Protein AF-A0A0B4SX54-F1 (afdb_monomer)

Structure (mmCIF, N/CA/C/O backbone):
data_AF-A0A0B4SX54-F1
#
_entry.id   AF-A0A0B4SX54-F1
#
loop_
_atom_site.group_PDB
_atom_site.id
_atom_site.type_symbol
_atom_site.label_atom_id
_atom_site.label_alt_id
_atom_site.label_comp_id
_atom_site.label_asym_id
_atom_site.label_entity_id
_atom_site.label_seq_id
_atom_site.pdbx_PDB_ins_code
_atom_site.Cartn_x
_atom_site.Cartn_y
_atom_site.Cartn_z
_atom_site.occupancy
_atom_site.B_iso_or_equiv
_atom_site.auth_seq_id
_atom_site.auth_comp_id
_atom_site.auth_asym_id
_atom_site.auth_atom_id
_atom_site.pdbx_PDB_model_num
ATOM 1 N N . PHE A 1 1 ? 3.854 -3.147 -2.833 1.00 95.88 1 PHE A N 1
ATOM 2 C CA . PHE A 1 1 ? 4.648 -2.202 -3.636 1.00 95.88 1 PHE A CA 1
ATOM 3 C C . PHE A 1 1 ? 4.169 -2.273 -5.075 1.00 95.88 1 PHE A C 1
ATOM 5 O O . PHE A 1 1 ? 3.770 -3.350 -5.508 1.00 95.88 1 PHE A O 1
ATOM 12 N N . LEU A 1 2 ? 4.162 -1.141 -5.769 1.00 96.00 2 LEU A N 1
ATOM 13 C CA . LEU A 1 2 ? 3.804 -0.997 -7.173 1.00 96.00 2 LEU A CA 1
ATOM 14 C C . LEU A 1 2 ? 4.916 -0.188 -7.859 1.00 96.00 2 LEU A C 1
ATOM 16 O O . LEU A 1 2 ? 5.017 1.002 -7.564 1.00 96.00 2 LEU A O 1
ATOM 20 N N . PRO A 1 3 ? 5.737 -0.783 -8.742 1.00 95.81 3 PRO A N 1
ATOM 21 C CA . PRO A 1 3 ? 6.747 -0.028 -9.481 1.00 95.81 3 PRO A CA 1
ATOM 22 C C . PRO A 1 3 ? 6.090 1.009 -10.399 1.00 95.81 3 PRO A C 1
ATOM 24 O O . PRO A 1 3 ? 4.997 0.775 -10.926 1.00 95.81 3 PRO A O 1
ATOM 27 N N . ARG A 1 4 ? 6.753 2.153 -10.597 1.00 94.00 4 ARG A N 1
ATOM 28 C CA . ARG A 1 4 ? 6.263 3.235 -11.464 1.00 94.00 4 ARG A CA 1
ATOM 29 C C . ARG A 1 4 ? 6.215 2.821 -12.934 1.00 94.00 4 ARG A C 1
ATOM 31 O O . ARG A 1 4 ? 5.231 3.099 -13.617 1.00 94.00 4 ARG A O 1
ATOM 38 N N . ASP A 1 5 ? 7.262 2.142 -13.392 1.00 90.00 5 ASP A N 1
ATOM 39 C CA . ASP A 1 5 ? 7.377 1.560 -14.728 1.00 90.00 5 ASP A CA 1
ATOM 40 C C . ASP A 1 5 ? 7.995 0.152 -14.626 1.00 90.00 5 ASP A C 1
ATOM 42 O O . ASP A 1 5 ? 8.848 -0.069 -13.762 1.00 90.00 5 ASP A O 1
ATOM 46 N N . PRO A 1 6 ? 7.615 -0.809 -15.491 1.00 84.06 6 PRO A N 1
ATOM 47 C CA . PRO A 1 6 ? 8.254 -2.126 -15.541 1.00 84.06 6 PRO A CA 1
ATOM 48 C C . PRO A 1 6 ? 9.768 -2.090 -15.788 1.00 84.06 6 PRO A C 1
ATOM 50 O O . PRO A 1 6 ? 10.451 -3.055 -15.463 1.00 84.06 6 PRO A O 1
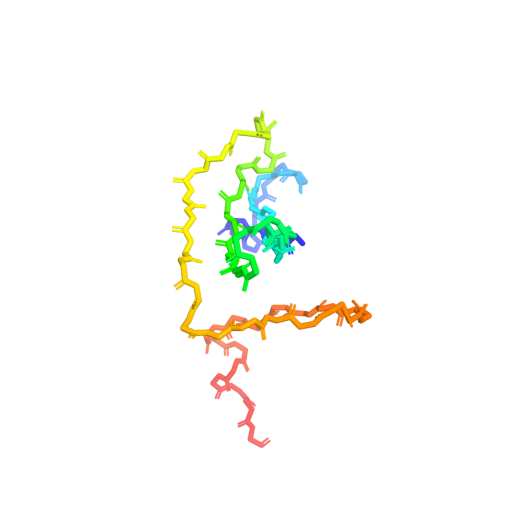ATOM 53 N N . ASN A 1 7 ? 10.274 -1.008 -16.383 1.00 87.69 7 ASN A N 1
ATOM 54 C CA . ASN A 1 7 ? 11.685 -0.798 -16.691 1.00 87.69 7 ASN A CA 1
ATOM 55 C C . ASN A 1 7 ? 12.332 0.229 -15.757 1.00 87.69 7 ASN A C 1
ATOM 57 O O . ASN A 1 7 ? 13.326 0.843 -16.145 1.00 87.69 7 ASN A O 1
ATOM 61 N N . SER A 1 8 ? 11.758 0.484 -14.577 1.00 88.00 8 SER A N 1
ATOM 62 C CA . SER A 1 8 ? 12.384 1.433 -13.663 1.00 88.00 8 SER A CA 1
ATOM 63 C C . SER A 1 8 ? 13.776 0.951 -13.245 1.00 88.00 8 SER A C 1
ATOM 65 O O . SER A 1 8 ? 13.969 -0.223 -12.926 1.00 88.00 8 SER A O 1
ATOM 67 N N . GLU A 1 9 ? 14.752 1.859 -13.293 1.00 89.12 9 GLU A N 1
ATOM 68 C CA . GLU A 1 9 ? 16.154 1.540 -13.006 1.00 89.12 9 GLU A CA 1
ATOM 69 C C . GLU A 1 9 ? 16.436 1.440 -11.502 1.00 89.12 9 GLU A C 1
ATOM 71 O O . GLU A 1 9 ? 17.324 0.692 -11.092 1.00 89.12 9 GLU A O 1
ATOM 76 N N . ASN A 1 10 ? 15.672 2.165 -10.678 1.00 94.44 10 ASN A N 1
ATOM 77 C CA . ASN A 1 10 ? 15.795 2.132 -9.224 1.00 94.44 10 ASN A CA 1
ATOM 78 C C . ASN A 1 10 ? 14.758 1.166 -8.639 1.00 94.44 10 ASN A C 1
ATOM 80 O O . ASN A 1 10 ? 13.573 1.257 -8.957 1.00 94.44 10 ASN A O 1
ATOM 84 N N . GLU A 1 11 ? 15.196 0.267 -7.753 1.00 93.31 11 GLU A N 1
ATOM 85 C CA . GLU A 1 11 ? 14.341 -0.760 -7.132 1.00 93.31 11 GLU A CA 1
ATOM 86 C C . GLU A 1 11 ? 13.117 -0.166 -6.409 1.00 93.31 11 GLU A C 1
ATOM 88 O O . GLU A 1 11 ? 12.043 -0.769 -6.385 1.00 93.31 11 GLU A O 1
ATOM 93 N N . ASP A 1 12 ? 13.272 1.028 -5.840 1.00 96.00 12 ASP A N 1
ATOM 94 C CA . ASP A 1 12 ? 12.290 1.723 -5.015 1.00 96.00 12 ASP A CA 1
ATOM 95 C C . ASP A 1 12 ? 11.488 2.799 -5.766 1.00 96.00 12 ASP A C 1
ATOM 97 O O . ASP A 1 12 ? 10.641 3.455 -5.156 1.00 96.00 12 ASP A O 1
ATOM 101 N N . ASP A 1 13 ? 11.688 2.982 -7.077 1.00 96.56 13 ASP A N 1
ATOM 102 C CA . ASP A 1 13 ? 10.902 3.941 -7.860 1.00 96.56 13 ASP A CA 1
ATOM 103 C C . ASP A 1 13 ? 9.491 3.400 -8.124 1.00 96.56 13 ASP A C 1
ATOM 105 O O . ASP A 1 13 ? 9.192 2.646 -9.059 1.00 96.56 13 ASP A O 1
ATOM 109 N N . GLY A 1 14 ? 8.587 3.793 -7.235 1.00 97.00 14 GLY A N 1
ATOM 110 C CA . GLY A 1 14 ? 7.210 3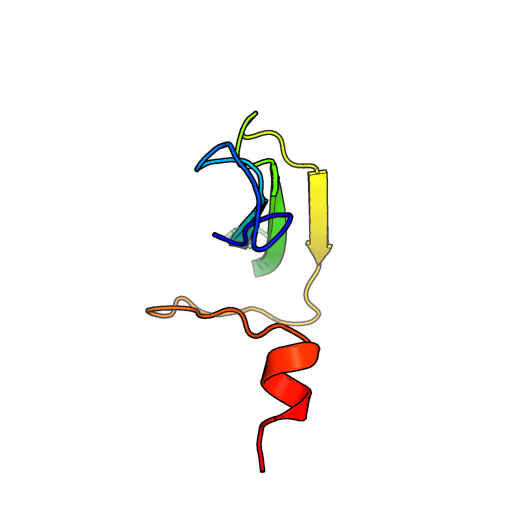.351 -7.255 1.00 97.00 14 GLY A CA 1
ATOM 111 C C . GLY A 1 14 ? 6.411 3.857 -6.069 1.00 97.00 14 GLY A C 1
ATOM 112 O O . GLY A 1 14 ? 6.666 4.922 -5.504 1.00 97.00 14 GLY A O 1
ATOM 113 N N . TYR A 1 15 ? 5.408 3.066 -5.707 1.00 98.19 15 TYR A N 1
ATOM 114 C CA . TYR A 1 15 ? 4.402 3.426 -4.724 1.00 98.19 15 TYR A CA 1
ATOM 115 C C . TYR A 1 15 ? 4.130 2.287 -3.746 1.00 98.19 15 TYR A C 1
ATOM 117 O O . TYR A 1 15 ? 4.084 1.101 -4.098 1.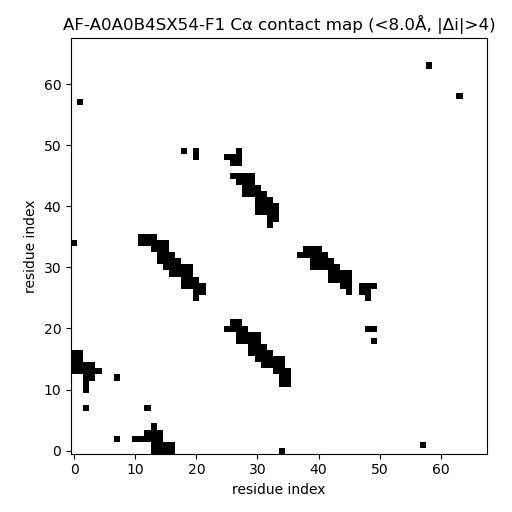00 98.19 15 TYR A O 1
ATOM 125 N N . ILE A 1 16 ? 3.876 2.652 -2.496 1.00 98.38 16 ILE A N 1
ATOM 126 C CA . ILE A 1 16 ? 3.325 1.758 -1.483 1.00 98.38 16 ILE A CA 1
ATOM 127 C C . ILE A 1 16 ? 1.826 2.036 -1.397 1.00 98.38 16 ILE A C 1
ATOM 129 O O . ILE A 1 16 ? 1.397 3.171 -1.204 1.00 98.38 16 ILE A O 1
ATOM 133 N N . LEU A 1 17 ? 1.036 0.975 -1.549 1.00 98.44 17 LEU A N 1
ATOM 134 C CA . LEU A 1 17 ? -0.410 0.991 -1.366 1.00 98.44 17 LEU A CA 1
ATOM 135 C C . LEU A 1 17 ? -0.723 0.306 -0.038 1.00 98.44 17 LEU A C 1
ATOM 137 O O . LEU A 1 17 ? -0.331 -0.848 0.154 1.00 98.44 17 LEU A O 1
ATOM 141 N N . ALA A 1 18 ? -1.417 0.999 0.862 1.00 98.06 18 ALA A N 1
ATOM 142 C CA . ALA A 1 18 ? -1.735 0.475 2.187 1.00 98.06 18 ALA A CA 1
ATOM 143 C C . ALA A 1 18 ? -3.166 0.820 2.606 1.00 98.06 18 ALA A C 1
ATOM 145 O O . ALA A 1 18 ? -3.579 1.978 2.552 1.00 98.06 18 ALA A O 1
ATOM 146 N N . PHE A 1 19 ? -3.913 -0.183 3.070 1.00 98.25 19 PHE A N 1
ATOM 147 C CA . PHE A 1 19 ? -5.163 0.063 3.779 1.00 98.25 19 PHE A CA 1
ATOM 148 C C . PHE A 1 19 ? -4.859 0.500 5.210 1.00 98.25 19 PHE A C 1
ATOM 150 O O . PHE A 1 19 ? -4.175 -0.209 5.947 1.00 98.25 19 PHE A O 1
ATOM 157 N N . VAL A 1 20 ? -5.399 1.648 5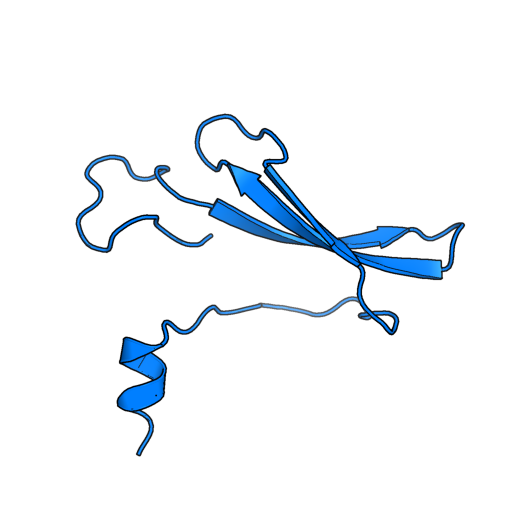.606 1.00 97.94 20 VAL A N 1
ATOM 158 C CA . VAL A 1 20 ? -5.274 2.206 6.954 1.00 97.94 20 VAL A CA 1
ATOM 159 C C . VAL A 1 20 ? -6.646 2.219 7.611 1.00 97.94 20 VAL A C 1
ATOM 161 O O . VAL A 1 20 ? -7.645 2.565 6.981 1.00 97.94 20 VAL A O 1
ATOM 164 N N . HIS A 1 21 ? -6.698 1.829 8.883 1.00 98.06 21 HIS A N 1
ATOM 165 C CA . HIS A 1 21 ? -7.907 1.868 9.694 1.00 98.06 21 HIS A CA 1
ATOM 166 C C . HIS A 1 21 ? -7.757 2.901 10.812 1.00 98.06 21 HIS A C 1
ATOM 168 O O . HIS A 1 21 ? -6.880 2.775 11.661 1.00 98.06 21 HIS A O 1
ATOM 174 N N . ASP A 1 22 ? -8.637 3.903 10.825 1.00 97.50 22 ASP A N 1
ATOM 175 C CA . ASP A 1 22 ? -8.823 4.775 11.984 1.00 97.50 22 ASP A CA 1
ATOM 176 C C . ASP A 1 22 ? -9.799 4.094 12.951 1.00 97.50 22 ASP A C 1
ATOM 178 O O . ASP A 1 22 ? -11.004 4.019 12.689 1.00 97.50 22 ASP A O 1
ATOM 182 N N . GLU A 1 23 ? -9.274 3.590 14.068 1.00 96.56 23 GLU A N 1
ATOM 183 C CA . GLU A 1 23 ? -10.050 2.888 15.095 1.00 96.56 23 GLU A CA 1
ATOM 184 C C . GLU A 1 23 ? -11.036 3.807 15.826 1.00 96.56 23 GLU A C 1
ATOM 186 O O . GLU A 1 23 ? -12.107 3.358 16.232 1.00 96.56 23 GLU A O 1
ATOM 191 N N . LYS A 1 24 ? -10.716 5.101 15.970 1.00 97.25 24 LYS A N 1
ATOM 192 C CA . LYS A 1 24 ? -11.581 6.064 16.667 1.00 97.25 24 LYS A CA 1
ATOM 193 C C . LYS A 1 24 ? -12.761 6.466 15.795 1.00 97.25 24 LYS A C 1
ATOM 195 O O . LYS A 1 24 ? -13.891 6.518 16.272 1.00 97.25 24 LYS A O 1
ATOM 200 N N . ALA A 1 25 ? -12.499 6.765 14.523 1.00 95.94 25 ALA A N 1
ATOM 201 C CA . ALA A 1 25 ? -13.537 7.152 13.570 1.00 95.94 25 ALA A CA 1
ATOM 202 C C . ALA A 1 25 ? -14.266 5.951 12.948 1.00 95.94 25 ALA A C 1
ATOM 204 O O . ALA A 1 25 ? -15.285 6.135 12.281 1.00 95.94 25 ALA A O 1
ATOM 205 N N . TRP A 1 26 ? -13.736 4.741 13.140 1.00 95.88 26 TRP A N 1
ATOM 206 C CA . TRP A 1 26 ? -14.201 3.495 12.535 1.00 95.88 26 TRP A CA 1
ATOM 207 C C . TRP A 1 26 ? -14.256 3.538 10.998 1.00 95.88 26 TRP A C 1
ATOM 209 O O . TRP A 1 26 ? -15.164 2.997 10.362 1.00 95.88 26 TRP A O 1
ATOM 219 N N . LYS A 1 27 ? -13.272 4.206 10.385 1.00 97.31 27 LYS A N 1
ATOM 220 C CA . LYS A 1 27 ? -13.173 4.406 8.931 1.00 97.31 27 LYS A CA 1
ATOM 221 C C . LYS A 1 27 ? -11.923 3.744 8.368 1.00 97.31 27 LYS A C 1
ATOM 223 O O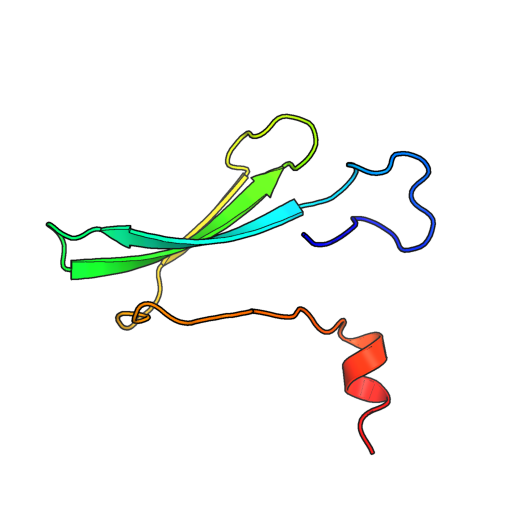 . LYS A 1 27 ? -10.979 3.451 9.103 1.00 97.31 27 LYS A O 1
ATOM 228 N N . SER A 1 28 ? -11.942 3.498 7.062 1.00 98.38 28 SER A N 1
ATOM 229 C CA . SER A 1 28 ? -10.801 2.960 6.329 1.00 98.38 28 SER A CA 1
ATOM 230 C C . SER A 1 28 ? -10.436 3.863 5.160 1.00 98.38 28 SER A C 1
ATOM 232 O O . SER A 1 28 ? -11.308 4.442 4.506 1.00 98.38 28 SER A O 1
ATOM 234 N N . GLU A 1 29 ? -9.143 3.942 4.889 1.00 98.44 29 GLU A N 1
ATOM 235 C CA . GLU A 1 29 ? -8.575 4.666 3.759 1.00 98.44 29 GLU A CA 1
ATOM 236 C C . GLU A 1 29 ? -7.598 3.761 3.007 1.00 98.44 29 GLU A C 1
ATOM 238 O O . GLU A 1 29 ? -6.985 2.874 3.602 1.00 98.44 29 GLU A O 1
ATOM 243 N N . LEU A 1 30 ? -7.449 3.981 1.703 1.00 98.56 30 LEU A N 1
ATOM 244 C CA . LEU A 1 30 ? -6.315 3.478 0.934 1.00 98.56 30 LEU A CA 1
ATOM 245 C C . LEU A 1 30 ? -5.326 4.628 0.757 1.00 98.56 30 LEU A C 1
ATOM 247 O O . LEU A 1 30 ? -5.644 5.618 0.100 1.00 98.56 30 LEU A O 1
ATOM 251 N N . GLN A 1 31 ? -4.141 4.493 1.336 1.00 98.62 31 GLN A N 1
ATOM 252 C CA . GLN A 1 31 ? -3.068 5.468 1.208 1.00 98.62 31 GLN A CA 1
ATOM 253 C C . GLN A 1 31 ? -2.108 5.077 0.086 1.00 98.62 31 GLN A C 1
ATOM 255 O O . GLN A 1 31 ? -1.793 3.897 -0.091 1.00 98.62 31 GLN A O 1
ATOM 260 N N . ILE A 1 32 ? -1.659 6.090 -0.654 1.00 98.62 32 ILE A N 1
ATOM 261 C CA . ILE A 1 32 ? -0.642 6.003 -1.699 1.00 98.62 32 ILE A CA 1
ATOM 262 C C . ILE A 1 32 ? 0.559 6.808 -1.219 1.00 98.62 32 ILE A C 1
ATOM 264 O O . ILE A 1 32 ? 0.477 8.025 -1.046 1.00 98.62 32 ILE A O 1
ATOM 268 N N . VAL A 1 33 ? 1.661 6.109 -0.986 1.00 98.75 33 VAL A N 1
ATOM 269 C CA . VAL A 1 33 ? 2.899 6.672 -0.447 1.00 98.75 33 VAL A CA 1
ATOM 270 C C . VAL A 1 33 ? 3.989 6.535 -1.501 1.00 98.75 33 VAL A C 1
ATOM 272 O O . VAL A 1 33 ? 4.118 5.472 -2.114 1.00 98.75 33 VAL A O 1
ATOM 275 N N . ASN A 1 34 ? 4.768 7.592 -1.712 1.00 98.25 34 ASN A N 1
ATOM 276 C CA . ASN A 1 34 ? 5.955 7.548 -2.556 1.00 98.25 34 ASN A CA 1
ATOM 277 C C . ASN A 1 34 ? 6.964 6.562 -1.955 1.00 98.25 34 ASN A C 1
ATOM 279 O O . ASN A 1 34 ? 7.346 6.706 -0.795 1.00 98.25 34 ASN A O 1
ATOM 283 N N . ALA A 1 35 ? 7.382 5.545 -2.704 1.00 97.81 35 ALA A N 1
ATOM 284 C CA . ALA A 1 35 ? 8.241 4.504 -2.146 1.00 97.81 35 ALA A CA 1
ATOM 285 C C . ALA A 1 35 ? 9.692 4.965 -1.908 1.00 97.81 35 ALA A C 1
ATOM 287 O O . ALA A 1 35 ? 10.338 4.427 -1.013 1.00 97.81 35 ALA A O 1
ATOM 288 N N . THR A 1 36 ? 10.166 5.988 -2.626 1.00 97.25 36 THR A N 1
ATOM 289 C CA . THR A 1 36 ? 11.512 6.558 -2.461 1.00 97.25 36 THR A CA 1
ATOM 290 C C . THR A 1 36 ? 11.582 7.517 -1.271 1.00 97.25 36 THR A C 1
ATOM 292 O O . THR A 1 36 ? 12.518 7.461 -0.477 1.00 97.25 36 THR A O 1
ATOM 295 N N . THR A 1 37 ? 10.604 8.420 -1.126 1.00 97.94 37 THR A N 1
ATOM 296 C CA . THR A 1 37 ? 10.631 9.461 -0.075 1.00 97.94 37 THR A CA 1
ATOM 297 C C . THR A 1 37 ? 9.853 9.086 1.184 1.00 97.94 37 THR A C 1
ATOM 299 O O . THR A 1 37 ? 10.032 9.719 2.222 1.00 97.94 37 THR A O 1
ATOM 302 N N . LEU A 1 38 ? 8.998 8.060 1.109 1.00 97.94 38 LEU A N 1
ATOM 303 C CA . LEU A 1 38 ? 8.031 7.670 2.144 1.00 97.94 38 LEU A CA 1
ATOM 304 C C . LEU A 1 38 ? 7.010 8.764 2.498 1.00 97.94 38 LEU A C 1
ATOM 306 O O . LEU A 1 38 ? 6.356 8.702 3.541 1.00 97.94 38 LEU A O 1
ATOM 310 N N . GLU A 1 39 ? 6.831 9.749 1.621 1.00 98.56 39 GLU A N 1
ATOM 311 C CA . GLU A 1 39 ? 5.833 10.800 1.787 1.00 98.56 39 GLU A CA 1
ATOM 312 C C . GLU A 1 39 ? 4.462 10.348 1.270 1.00 98.56 39 GLU A C 1
ATOM 314 O O . GLU A 1 39 ? 4.338 9.680 0.240 1.00 98.56 39 GLU A O 1
ATOM 319 N N . LEU A 1 40 ? 3.404 10.718 1.996 1.00 98.44 40 LEU A N 1
ATOM 320 C CA . LEU A 1 40 ? 2.026 10.461 1.584 1.00 98.44 40 LEU A CA 1
ATOM 321 C C . LEU A 1 40 ? 1.661 11.371 0.403 1.00 98.44 40 LEU A C 1
ATOM 323 O O . LEU A 1 40 ? 1.580 12.586 0.567 1.00 98.44 40 LEU A O 1
ATOM 327 N N . GLU A 1 41 ? 1.375 10.787 -0.759 1.00 98.44 41 GLU A N 1
ATOM 328 C CA . GLU A 1 41 ? 0.991 11.544 -1.957 1.00 98.44 41 GLU A CA 1
ATOM 329 C C . GLU A 1 41 ? -0.529 11.639 -2.127 1.00 98.44 41 GLU A C 1
ATOM 331 O O . GLU A 1 41 ? -1.044 12.650 -2.607 1.00 98.44 41 GLU A O 1
ATOM 336 N N . ALA A 1 42 ? -1.271 10.603 -1.723 1.00 98.44 42 ALA A N 1
ATOM 337 C CA . ALA A 1 42 ? -2.729 10.605 -1.789 1.00 98.44 42 ALA A CA 1
ATOM 338 C C . ALA A 1 42 ? -3.370 9.696 -0.734 1.00 98.44 42 ALA A C 1
ATOM 340 O O . ALA A 1 42 ? -2.798 8.691 -0.313 1.00 98.44 42 ALA A O 1
ATOM 341 N N . SER A 1 43 ? -4.609 10.021 -0.356 1.00 98.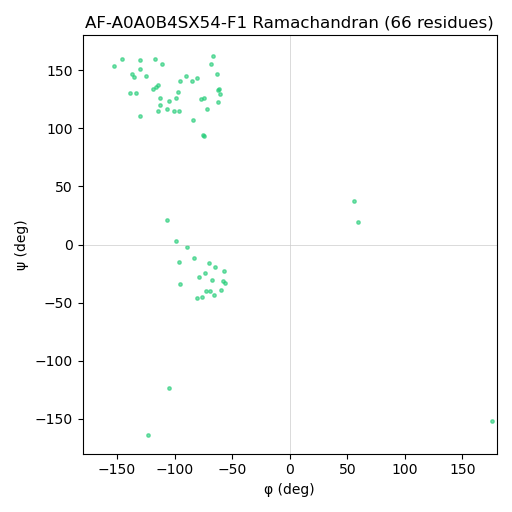31 43 SER A N 1
ATOM 342 C CA . SER A 1 43 ? -5.469 9.151 0.451 1.00 98.31 43 SER A CA 1
ATOM 343 C C . SER A 1 43 ? -6.872 9.071 -0.147 1.00 98.31 43 SER A C 1
ATOM 345 O O . SER A 1 43 ? -7.495 10.090 -0.456 1.00 98.31 43 SER A O 1
ATOM 347 N N . ILE A 1 44 ? -7.376 7.847 -0.300 1.00 98.44 44 ILE A N 1
ATOM 348 C CA . ILE A 1 44 ? -8.713 7.549 -0.802 1.00 98.44 44 ILE A CA 1
ATOM 349 C C . ILE A 1 44 ? -9.577 7.081 0.365 1.00 98.44 44 ILE A C 1
ATOM 351 O O . ILE A 1 44 ? -9.348 6.015 0.937 1.00 98.44 44 ILE A O 1
ATOM 355 N N . LYS A 1 45 ? -10.621 7.849 0.683 1.00 98.00 45 LYS A N 1
ATOM 356 C CA . LYS A 1 45 ? -11.616 7.475 1.696 1.00 98.00 45 LYS A CA 1
ATOM 357 C C . LYS A 1 45 ? -12.533 6.389 1.154 1.00 98.00 45 LYS A C 1
ATOM 359 O O . LYS A 1 45 ? -13.157 6.572 0.110 1.00 98.00 45 LYS A O 1
ATOM 364 N N . LEU A 1 46 ? -12.643 5.280 1.877 1.00 98.00 46 LEU A N 1
ATOM 365 C CA . LEU A 1 46 ? -13.480 4.159 1.465 1.00 98.00 46 LEU A CA 1
ATOM 366 C C . LEU A 1 46 ? -14.907 4.315 2.016 1.00 98.00 46 LEU A C 1
ATOM 368 O O . LEU A 1 46 ? -15.085 4.804 3.135 1.00 98.00 46 LEU A O 1
ATOM 372 N N . PRO A 1 47 ? -15.939 3.894 1.260 1.00 96.88 47 PRO A N 1
ATOM 373 C CA . PRO A 1 47 ? -17.334 4.017 1.687 1.00 96.88 47 PRO A CA 1
ATOM 374 C C . PRO A 1 47 ? -17.690 3.078 2.850 1.00 96.88 47 PRO A C 1
ATOM 376 O O . PRO A 1 47 ? -18.708 3.271 3.510 1.00 96.88 47 PRO A O 1
ATOM 379 N N . SER A 1 48 ? -16.858 2.068 3.112 1.00 96.38 48 SER A N 1
ATOM 380 C CA . SER A 1 48 ? -17.038 1.081 4.175 1.00 96.38 48 SER A CA 1
ATOM 381 C C . SER A 1 48 ? -15.697 0.648 4.766 1.00 96.38 48 SER A C 1
ATOM 383 O O . SER A 1 48 ? -14.649 0.774 4.130 1.00 96.38 48 SER A O 1
ATOM 385 N N . ARG A 1 49 ? -15.737 0.089 5.981 1.00 96.25 49 ARG A N 1
ATOM 386 C CA . ARG A 1 49 ? -14.556 -0.468 6.650 1.00 96.25 49 ARG A CA 1
ATOM 387 C C . ARG A 1 49 ? -13.972 -1.633 5.848 1.00 96.25 49 ARG A C 1
ATOM 389 O O . ARG A 1 49 ? -14.700 -2.556 5.488 1.00 96.25 49 ARG A O 1
ATOM 396 N N . VAL A 1 50 ? -12.654 -1.620 5.667 1.00 97.50 50 VAL A N 1
ATOM 397 C CA . VAL A 1 50 ? -11.865 -2.770 5.205 1.00 97.50 50 VAL A CA 1
ATOM 398 C C . VAL A 1 50 ? -11.291 -3.474 6.441 1.00 97.50 50 VAL A C 1
ATOM 400 O O . VAL A 1 50 ? -10.521 -2.855 7.176 1.00 97.50 50 VAL A O 1
ATOM 403 N N . PRO A 1 51 ? -11.692 -4.725 6.742 1.00 96.69 51 PRO A N 1
ATOM 404 C CA . PRO A 1 51 ? -11.131 -5.489 7.855 1.00 96.69 51 PRO A CA 1
ATOM 405 C C . PRO A 1 51 ? -9.661 -5.858 7.634 1.00 96.69 51 PRO A C 1
ATOM 407 O O . PRO A 1 51 ? -9.175 -5.874 6.506 1.00 96.69 51 PRO A O 1
ATOM 410 N N . TYR A 1 52 ? -8.973 -6.228 8.715 1.00 97.12 52 TYR A N 1
ATOM 411 C CA . TYR A 1 52 ? -7.625 -6.782 8.630 1.00 97.12 52 TYR A CA 1
ATOM 412 C C . TYR A 1 52 ? -7.626 -8.077 7.812 1.00 97.12 52 TYR A C 1
ATOM 414 O O . TYR A 1 52 ? -8.447 -8.966 8.044 1.00 97.12 52 TYR A O 1
ATOM 422 N N . GLY A 1 53 ? -6.719 -8.149 6.842 1.00 96.25 53 GLY A N 1
ATOM 423 C CA . GLY A 1 53 ? -6.575 -9.276 5.927 1.00 96.25 53 GLY A CA 1
ATOM 424 C C . GLY A 1 53 ? -5.173 -9.876 5.967 1.00 96.25 53 GLY A C 1
ATOM 425 O O . GLY A 1 53 ? -4.397 -9.621 6.885 1.00 96.25 53 GLY A O 1
ATOM 426 N N . PHE A 1 54 ? -4.865 -10.672 4.945 1.00 96.75 54 PHE A N 1
ATOM 427 C CA . PHE A 1 54 ? -3.549 -11.274 4.740 1.00 96.75 54 PHE A CA 1
ATOM 428 C C . PHE A 1 54 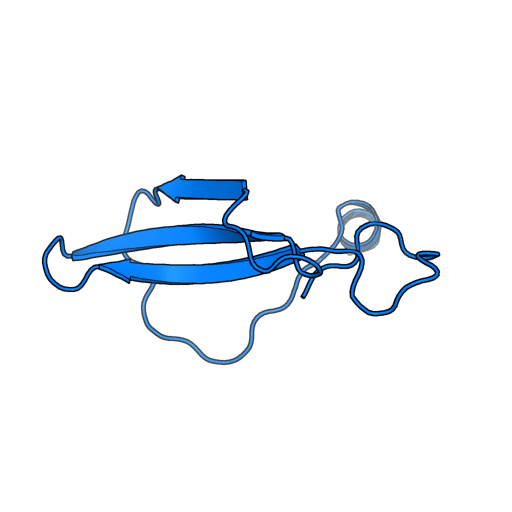? -2.805 -10.544 3.611 1.00 96.75 54 PHE A C 1
ATOM 430 O O . PHE A 1 54 ? -2.615 -9.332 3.662 1.00 96.75 54 PHE A O 1
ATOM 437 N N . HIS A 1 55 ? -2.382 -11.273 2.583 1.00 96.94 55 HIS A N 1
ATOM 438 C CA . HIS A 1 55 ? -1.611 -10.736 1.472 1.00 96.94 55 HIS A CA 1
ATOM 439 C C . HIS A 1 55 ? -2.502 -10.025 0.448 1.00 96.94 55 HIS A C 1
ATOM 441 O O . HIS A 1 55 ? -3.612 -10.469 0.154 1.00 96.94 55 HIS A O 1
ATOM 447 N N . GLY A 1 56 ? -1.983 -8.935 -0.115 1.00 95.62 56 GLY A N 1
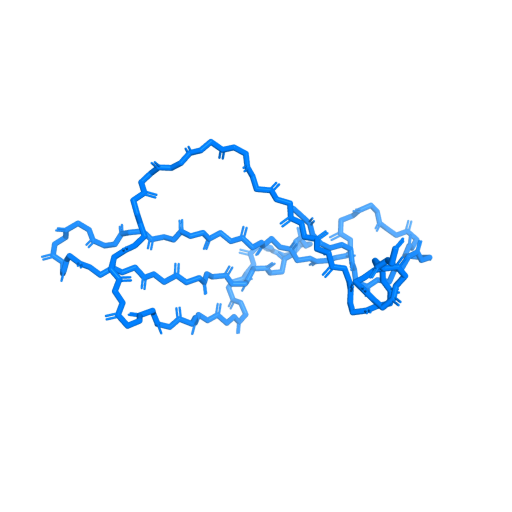ATOM 448 C CA . GLY A 1 56 ? -2.571 -8.226 -1.247 1.00 95.62 56 GLY A CA 1
ATOM 449 C C . GLY A 1 56 ? -1.712 -8.384 -2.499 1.00 95.62 56 GLY A C 1
ATOM 450 O O . GLY A 1 56 ? -0.504 -8.595 -2.410 1.00 95.62 56 GLY A O 1
ATOM 451 N N . THR A 1 57 ? -2.340 -8.251 -3.663 1.00 96.25 57 THR A N 1
ATOM 452 C CA . THR A 1 57 ? -1.660 -8.168 -4.959 1.00 96.25 57 THR A CA 1
ATOM 453 C C . THR A 1 57 ? -2.196 -6.973 -5.740 1.00 96.25 57 THR A C 1
ATOM 455 O O . THR A 1 57 ? -3.298 -6.494 -5.467 1.00 96.25 57 THR A O 1
ATOM 458 N N . PHE A 1 58 ? -1.421 -6.491 -6.706 1.00 95.44 58 PHE A N 1
ATOM 459 C CA . PHE A 1 58 ? -1.855 -5.477 -7.656 1.00 95.44 58 PHE A CA 1
ATOM 460 C C . PHE A 1 58 ? -1.797 -6.064 -9.065 1.00 95.44 58 PHE A C 1
ATOM 462 O O . PHE A 1 58 ? -0.801 -6.674 -9.444 1.00 95.44 58 PHE A O 1
ATOM 469 N N . MET A 1 59 ? -2.858 -5.859 -9.843 1.00 94.38 59 MET A N 1
ATOM 470 C CA . MET A 1 59 ? -2.909 -6.242 -11.251 1.00 94.38 59 MET A CA 1
ATOM 471 C C . MET A 1 59 ? -2.970 -4.987 -12.107 1.00 94.38 59 MET A C 1
ATOM 473 O O . MET A 1 59 ? -3.847 -4.143 -11.916 1.00 94.38 59 MET A O 1
ATOM 477 N N . SER A 1 60 ? -2.052 -4.867 -13.066 1.00 92.88 60 SER A N 1
ATOM 478 C CA . SER A 1 60 ? -2.112 -3.770 -14.026 1.00 92.88 60 SER A CA 1
ATOM 479 C C . SER A 1 60 ? -3.321 -3.937 -14.950 1.00 92.88 60 SER A C 1
ATOM 481 O O . SER A 1 60 ? -3.777 -5.051 -15.209 1.00 92.88 60 SER A O 1
ATOM 483 N N . ALA A 1 61 ? -3.811 -2.836 -15.524 1.00 93.31 61 ALA A N 1
ATOM 484 C CA . ALA A 1 61 ? -4.878 -2.903 -16.523 1.00 93.31 61 ALA A CA 1
ATOM 485 C C . ALA A 1 61 ? -4.489 -3.772 -17.740 1.00 93.31 61 ALA A C 1
ATOM 487 O O . ALA A 1 61 ? -5.344 -4.437 -18.320 1.00 93.31 61 ALA A O 1
ATOM 488 N N . LYS A 1 62 ? -3.196 -3.806 -18.103 1.00 92.31 62 LYS A N 1
ATOM 489 C CA . LYS A 1 62 ? -2.672 -4.651 -19.189 1.00 92.31 62 LYS A CA 1
ATOM 490 C C . LYS A 1 62 ? -2.711 -6.137 -18.830 1.00 92.31 62 LYS A C 1
ATOM 492 O O . LYS A 1 62 ? -3.019 -6.945 -19.700 1.00 92.31 62 LYS A O 1
ATOM 497 N N . ASP A 1 63 ? -2.397 -6.495 -17.586 1.00 93.06 63 ASP A N 1
ATOM 498 C CA . ASP A 1 63 ? -2.452 -7.889 -17.125 1.00 93.06 63 ASP A CA 1
ATOM 499 C C . ASP A 1 63 ? -3.897 -8.350 -16.952 1.00 93.06 63 ASP A C 1
ATOM 501 O O . ASP A 1 63 ? -4.244 -9.448 -17.376 1.00 93.06 63 ASP A O 1
ATOM 505 N N . LEU A 1 64 ? -4.763 -7.475 -16.431 1.00 95.44 64 LEU A N 1
ATOM 506 C CA . LEU A 1 64 ? -6.198 -7.725 -16.334 1.00 95.44 64 LEU A CA 1
ATOM 507 C C . LEU A 1 64 ? -6.833 -7.965 -17.712 1.00 95.44 64 LEU A C 1
ATOM 509 O O . LEU A 1 64 ? -7.657 -8.858 -17.855 1.00 95.44 64 LEU A O 1
ATOM 513 N N . ALA A 1 65 ? -6.423 -7.226 -18.748 1.00 95.88 65 ALA A N 1
ATOM 514 C CA . ALA A 1 65 ? -6.924 -7.424 -20.112 1.00 95.88 65 ALA A CA 1
ATOM 515 C C . ALA A 1 65 ? -6.545 -8.787 -20.725 1.00 95.88 65 ALA A C 1
ATOM 517 O O . ALA A 1 65 ? -7.172 -9.219 -21.688 1.00 95.88 65 ALA A O 1
ATOM 518 N N . LYS A 1 66 ? -5.523 -9.462 -20.185 1.00 95.44 66 LYS A N 1
ATOM 519 C CA . LYS A 1 66 ? -5.126 -10.820 -20.591 1.00 95.44 66 LYS A CA 1
ATOM 520 C C . LYS A 1 66 ? -5.858 -11.908 -19.804 1.00 95.44 66 LYS A C 1
ATOM 522 O O . LYS A 1 66 ? -5.618 -13.084 -20.055 1.00 95.44 66 LYS A O 1
ATOM 527 N N . GLN A 1 67 ? -6.703 -11.534 -18.844 1.00 88.25 67 GLN A N 1
ATOM 528 C CA . GLN A 1 67 ? -7.503 -12.474 -18.076 1.00 88.25 67 GLN A CA 1
ATOM 529 C C . GLN A 1 67 ? -8.650 -12.993 -18.958 1.00 88.25 67 GLN A C 1
ATOM 531 O O . GLN A 1 67 ? -9.701 -12.361 -19.060 1.00 88.25 67 GLN A O 1
ATOM 536 N N . ALA A 1 68 ? -8.417 -14.127 -19.617 1.00 66.69 68 ALA A N 1
ATOM 537 C CA . ALA A 1 68 ? -9.379 -14.871 -20.427 1.00 66.69 68 ALA A CA 1
ATOM 538 C C . ALA A 1 68 ? -9.158 -16.375 -20.243 1.00 66.69 68 ALA A C 1
ATOM 540 O O . ALA A 1 68 ? -7.977 -16.793 -20.230 1.00 66.69 68 ALA A O 1
#

Radius of gyration: 14.2 Å; Cα contacts (8 Å, |Δi|>4): 96; chains: 1; bounding box: 34×26×37 Å

pLDDT: mean 95.57, std 4.65, range [66.69, 98.75]

Nearest PDB structures (foldseek):
  6vch-assembly6_F  TM=9.363E-01  e=1.270E-02  Nitrosotalea devaniterrae
  6vcf-assembly6_F  TM=9.379E-01  e=1.610E-02  Nitrosotalea devaniterrae
  6vch-assembly5_E  TM=9.355E-01  e=1.610E-02  Nitrosotalea devaniterrae
  6vcg-assembly5_E  TM=9.376E-01  e=1.813E-02  Nitrosotalea devaniterrae
  6vcf-assembly5_E  TM=9.384E-01  e=2.298E-02  Nitrosotalea devaniterrae

Sequence (68 aa):
FLPRDPNSENEDDGYILAFVHDEKAWKSELQIVNATTLELEASIKLPSRVPYGFHGTFMSAKDLAKQA

Foldseek 3Di:
DAAPDPPDPDP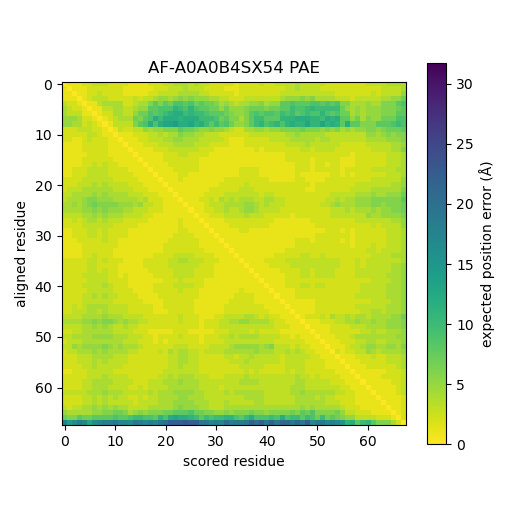QRAWDWDWDADPVVRWIWTWIARRVPRHTPDIGTDPHDDDDDDDDDDDDPVRVVVPD

Organism: Camellia sinensis (NCBI:txid4442)

Solvent-accessible surface area (backbone atoms only — not comparable to full-atom values): 4402 Å² total; per-residue (Å²): 116,45,68,70,46,100,79,51,89,51,96,48,50,29,32,37,72,44,83,44,72,43,79,89,80,65,40,21,30,44,36,36,24,36,48,73,79,68,45,79,77,47,75,44,80,48,99,57,70,72,75,94,79,84,91,83,86,84,78,53,74,73,60,55,72,65,70,124

InterPro domains:
  IPR004294 Carotenoid oxygenase [PF03055] (1-59)
  IPR004294 Carotenoid oxygenase [PTHR10543] (1-59)

Mean predicted aligned error: 3.09 Å

Secondary structure (DSSP, 8-state):
-EESSTT-SSTT-EEEEEEEEETTTTEEEEEEEETTT--EEEEEE-SS-----S------HHHHTT--